Protein AF-A0A9X0KUK5-F1 (afdb_monomer)

Mean predicted aligned error: 5.2 Å

Nearest PDB structures (foldseek):
  4gx5-assembly1_A-2  TM=4.083E-01  e=9.615E+00  Geobacter sulfurreducens PCA

pLDDT: mean 82.91, std 6.72, range [55.41, 90.19]

Structure (mmCIF, N/CA/C/O backbone):
data_AF-A0A9X0KUK5-F1
#
_entry.id   AF-A0A9X0KUK5-F1
#
loop_
_atom_site.group_PDB
_atom_site.id
_atom_site.type_symbol
_atom_site.label_atom_id
_atom_site.label_alt_id
_atom_site.label_comp_id
_atom_site.label_asym_id
_atom_site.label_entity_id
_atom_site.label_seq_id
_atom_site.pdbx_PDB_ins_code
_atom_site.Cartn_x
_atom_site.Cartn_y
_atom_site.Cartn_z
_atom_site.occupancy
_atom_site.B_iso_or_equiv
_atom_site.auth_seq_id
_atom_site.auth_comp_id
_atom_site.auth_asym_id
_atom_s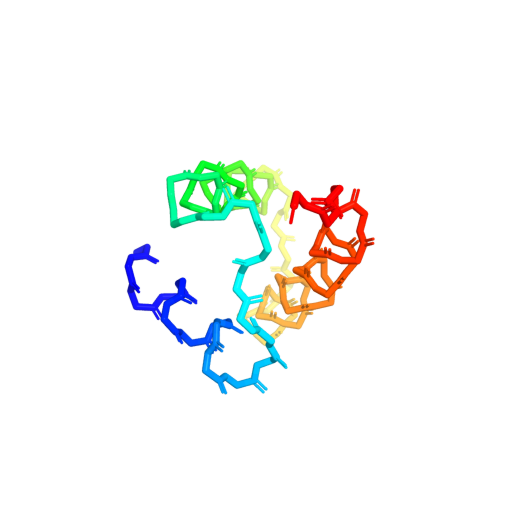ite.auth_atom_id
_atom_site.pdbx_PDB_m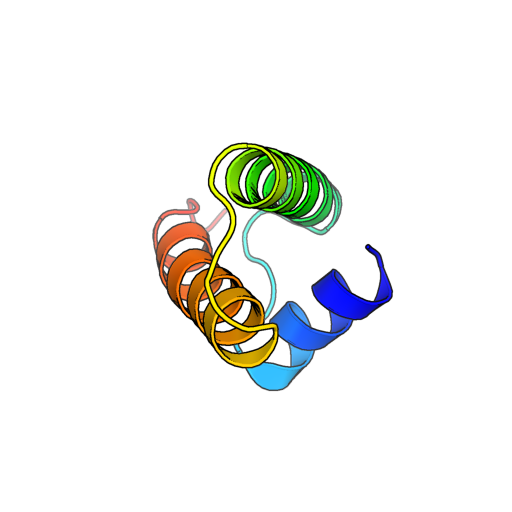odel_num
ATOM 1 N N . MET A 1 1 ? -0.285 -10.223 3.151 1.00 69.50 1 MET A N 1
ATOM 2 C CA . MET A 1 1 ? 0.633 -9.290 2.449 1.00 69.50 1 MET A CA 1
ATOM 3 C C . MET A 1 1 ? 0.840 -9.670 0.990 1.00 69.50 1 MET A C 1
ATOM 5 O O . MET A 1 1 ? 0.624 -8.815 0.146 1.00 69.50 1 MET A O 1
ATOM 9 N N . SER A 1 2 ? 1.168 -10.928 0.671 1.00 74.25 2 SER A N 1
ATOM 10 C CA . SER A 1 2 ? 1.324 -11.374 -0.726 1.00 74.25 2 SER A CA 1
ATOM 11 C C . SER A 1 2 ? 0.064 -11.230 -1.587 1.00 74.25 2 SER A C 1
ATOM 13 O O . SER A 1 2 ? 0.190 -10.879 -2.752 1.00 74.25 2 SER A O 1
ATOM 15 N N . GLU A 1 3 ? -1.134 -11.451 -1.034 1.00 84.38 3 GLU A N 1
ATOM 16 C CA . GLU A 1 3 ? -2.389 -11.187 -1.758 1.00 84.38 3 GLU A CA 1
ATOM 17 C C . GLU A 1 3 ? -2.600 -9.704 -2.056 1.00 84.38 3 GLU A C 1
ATOM 19 O O . GLU A 1 3 ? -2.931 -9.364 -3.184 1.00 84.38 3 GLU A O 1
ATOM 24 N N . LEU A 1 4 ? -2.347 -8.820 -1.085 1.00 82.88 4 LEU A N 1
ATOM 25 C CA . LEU A 1 4 ? -2.469 -7.377 -1.289 1.00 82.88 4 LEU A CA 1
ATOM 26 C C . LEU A 1 4 ? -1.460 -6.882 -2.332 1.00 82.88 4 LEU A C 1
ATOM 28 O O . LEU A 1 4 ? -1.822 -6.116 -3.211 1.00 82.88 4 LEU A O 1
ATOM 32 N N . ALA A 1 5 ? -0.219 -7.374 -2.281 1.00 84.00 5 ALA A N 1
ATOM 33 C CA . ALA A 1 5 ? 0.787 -7.091 -3.301 1.00 84.00 5 ALA A CA 1
ATOM 34 C C . ALA A 1 5 ? 0.323 -7.546 -4.692 1.00 84.00 5 ALA A C 1
ATOM 36 O O . ALA A 1 5 ? 0.332 -6.750 -5.622 1.00 84.00 5 ALA A O 1
ATOM 37 N N . ASN A 1 6 ? -0.166 -8.786 -4.814 1.00 87.06 6 ASN A N 1
ATOM 38 C CA . ASN A 1 6 ? -0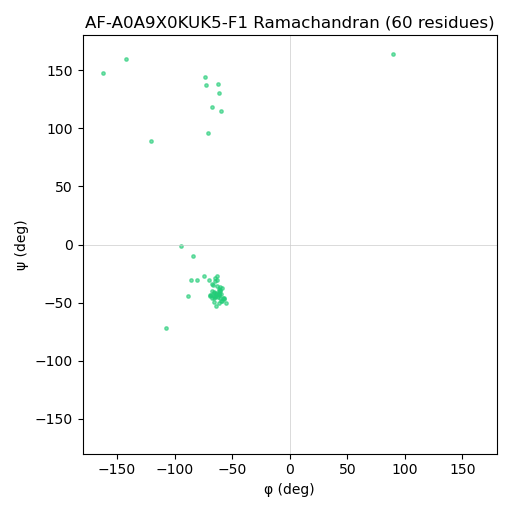.701 -9.296 -6.076 1.00 87.06 6 ASN A CA 1
ATOM 39 C C . ASN A 1 6 ? -1.907 -8.482 -6.565 1.00 87.06 6 ASN A C 1
ATOM 41 O O . ASN A 1 6 ? -2.043 -8.278 -7.765 1.00 87.06 6 ASN A O 1
ATOM 45 N N . HIS A 1 7 ? -2.785 -8.037 -5.663 1.00 86.06 7 HIS A N 1
ATOM 46 C CA . HIS A 1 7 ? -3.934 -7.213 -6.021 1.00 86.06 7 HIS A CA 1
ATOM 47 C C . HIS A 1 7 ? -3.478 -5.855 -6.550 1.00 86.06 7 HIS A C 1
ATOM 49 O O . HIS A 1 7 ? -3.853 -5.502 -7.655 1.00 86.06 7 HIS A O 1
ATOM 55 N N . LEU A 1 8 ? -2.585 -5.154 -5.848 1.00 85.44 8 LEU A N 1
ATOM 56 C CA . LEU A 1 8 ? -2.039 -3.871 -6.303 1.00 85.44 8 LEU A CA 1
ATOM 57 C C . LEU A 1 8 ? -1.310 -4.001 -7.652 1.00 85.44 8 LEU A C 1
ATOM 59 O O . LEU A 1 8 ? -1.515 -3.186 -8.547 1.00 85.44 8 LEU A O 1
ATOM 63 N N . GLU A 1 9 ? -0.512 -5.058 -7.827 1.00 86.12 9 GLU A N 1
ATOM 64 C CA . GLU A 1 9 ? 0.210 -5.310 -9.079 1.00 86.12 9 GLU A CA 1
ATOM 65 C C . GLU A 1 9 ? -0.720 -5.648 -10.255 1.00 86.12 9 GLU A C 1
ATOM 67 O O . GLU A 1 9 ? -0.414 -5.304 -11.397 1.00 86.12 9 GLU A O 1
ATOM 72 N N . ARG A 1 10 ? -1.843 -6.331 -9.988 1.00 84.31 10 ARG A N 1
ATOM 73 C CA . ARG A 1 10 ? -2.795 -6.795 -11.010 1.00 84.31 10 ARG A CA 1
ATOM 74 C C . ARG A 1 10 ? -3.870 -5.762 -11.345 1.00 84.31 10 ARG A C 1
ATOM 76 O O . ARG A 1 10 ? -4.201 -5.612 -12.515 1.00 84.31 10 ARG A O 1
ATOM 83 N N . ASP A 1 11 ? -4.447 -5.120 -10.335 1.00 84.31 11 ASP A N 1
ATOM 84 C CA . ASP A 1 11 ? -5.563 -4.180 -10.480 1.00 84.31 11 ASP A CA 1
ATOM 85 C C . ASP A 1 11 ? -5.088 -2.753 -10.786 1.00 84.31 11 ASP A C 1
ATOM 87 O O . ASP A 1 11 ? -5.796 -2.029 -11.483 1.00 84.31 11 ASP A O 1
ATOM 91 N N . LEU A 1 12 ? -3.900 -2.341 -10.315 1.00 82.69 12 LEU A N 1
ATOM 92 C CA . LEU A 1 12 ? -3.409 -0.969 -10.502 1.00 82.69 12 LEU A CA 1
ATOM 93 C C . LEU A 1 12 ? -2.276 -0.889 -11.524 1.00 82.69 12 LEU A C 1
ATOM 95 O O . LEU A 1 12 ? -2.459 -0.355 -12.617 1.00 82.69 12 LEU A O 1
ATOM 99 N N . MET A 1 13 ? -1.083 -1.370 -11.172 1.00 82.88 13 MET A N 1
ATOM 100 C CA . MET A 1 13 ? 0.076 -1.341 -12.067 1.00 82.88 13 MET A CA 1
ATOM 101 C C . MET A 1 13 ? 1.156 -2.322 -11.615 1.00 82.88 13 MET A C 1
ATOM 103 O O . MET A 1 13 ? 1.334 -2.489 -10.415 1.00 82.88 13 MET A O 1
ATOM 107 N N . PRO A 1 14 ? 1.936 -2.921 -12.529 1.00 79.19 14 PRO A N 1
ATOM 108 C CA . PRO A 1 14 ? 3.049 -3.786 -12.150 1.00 79.19 14 PRO A CA 1
ATOM 109 C C . PRO A 1 14 ? 4.108 -3.012 -11.353 1.00 79.19 14 PRO A C 1
ATOM 111 O O . PRO A 1 14 ? 4.449 -1.878 -11.700 1.00 79.19 14 PRO A O 1
ATOM 114 N N . CYS A 1 15 ? 4.645 -3.627 -10.294 1.00 78.25 15 CYS A N 1
ATOM 115 C CA . CYS A 1 15 ? 5.581 -2.966 -9.391 1.00 78.25 15 CYS A CA 1
ATOM 116 C C . CYS A 1 15 ? 6.924 -2.650 -10.085 1.00 78.25 15 CYS A C 1
ATOM 118 O O . CYS A 1 15 ? 7.656 -3.579 -10.437 1.00 78.25 15 CYS A O 1
ATOM 120 N N . PRO A 1 16 ? 7.316 -1.369 -10.207 1.00 75.50 16 PRO A N 1
ATOM 121 C CA . PRO A 1 16 ? 8.560 -0.981 -10.880 1.00 75.50 16 PRO A CA 1
ATOM 122 C C . PRO A 1 16 ? 9.835 -1.271 -10.068 1.00 75.50 16 PRO A C 1
ATOM 124 O O . PRO A 1 16 ? 10.886 -1.498 -10.654 1.00 75.50 16 PRO A O 1
ATOM 127 N N . ALA A 1 17 ? 9.764 -1.296 -8.732 1.00 80.00 17 ALA A N 1
ATOM 128 C CA . ALA A 1 17 ? 10.922 -1.530 -7.852 1.00 80.00 17 ALA A CA 1
ATOM 129 C C . ALA A 1 17 ? 11.105 -3.002 -7.428 1.00 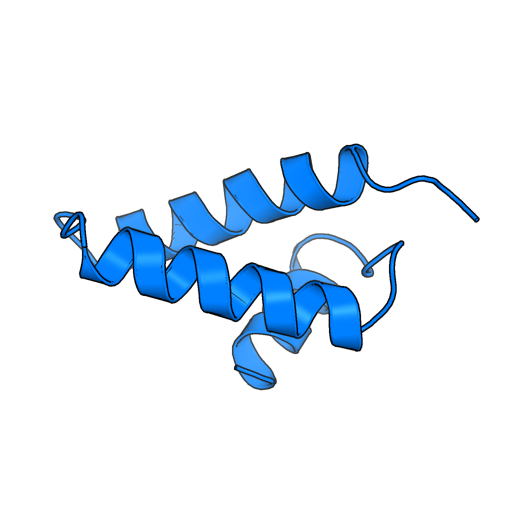80.00 17 ALA A C 1
ATOM 131 O O . ALA A 1 17 ? 12.036 -3.334 -6.693 1.00 80.00 17 ALA A O 1
ATOM 132 N N . GLY A 1 18 ? 10.210 -3.891 -7.868 1.00 82.50 18 GLY A N 1
ATOM 133 C CA . GLY A 1 18 ? 10.218 -5.311 -7.526 1.00 82.50 18 GLY A CA 1
ATOM 134 C C . GLY A 1 18 ? 9.422 -5.676 -6.266 1.00 82.50 18 GLY A C 1
ATOM 135 O O . GLY A 1 18 ? 9.057 -4.844 -5.428 1.00 82.50 18 GLY A O 1
ATOM 136 N N . ARG A 1 19 ? 9.139 -6.976 -6.130 1.00 84.31 19 ARG A N 1
ATOM 137 C CA . ARG A 1 19 ? 8.207 -7.529 -5.131 1.00 84.31 19 ARG A CA 1
ATOM 138 C C . ARG A 1 19 ? 8.647 -7.302 -3.679 1.00 84.31 19 ARG A C 1
ATOM 140 O O . ARG A 1 19 ? 7.813 -7.047 -2.817 1.00 84.31 19 ARG A O 1
ATOM 147 N N . THR A 1 20 ? 9.947 -7.348 -3.397 1.00 87.56 20 THR A N 1
ATOM 148 C CA . THR A 1 20 ? 10.485 -7.139 -2.038 1.00 87.56 20 THR A CA 1
ATOM 149 C C . THR A 1 20 ? 10.284 -5.702 -1.548 1.00 87.56 20 THR A C 1
ATOM 151 O O . THR A 1 20 ? 9.911 -5.485 -0.392 1.00 87.56 20 THR A O 1
ATOM 154 N N . ALA A 1 21 ? 10.478 -4.717 -2.433 1.00 86.56 21 ALA A N 1
ATOM 155 C CA . ALA A 1 21 ? 10.244 -3.309 -2.121 1.00 86.56 21 ALA A CA 1
ATOM 156 C C . ALA A 1 21 ? 8.752 -3.048 -1.864 1.00 86.56 21 ALA A C 1
ATOM 158 O O . ALA A 1 21 ? 8.401 -2.371 -0.898 1.00 86.56 21 ALA A O 1
ATOM 159 N N . LEU A 1 22 ? 7.883 -3.668 -2.671 1.00 87.06 22 LEU A N 1
ATOM 160 C CA . LEU A 1 22 ? 6.434 -3.612 -2.494 1.00 87.06 22 LEU A CA 1
ATOM 161 C C . LEU A 1 22 ? 5.987 -4.177 -1.142 1.00 87.06 22 LEU A C 1
ATOM 163 O O . LEU A 1 22 ? 5.237 -3.522 -0.424 1.00 87.06 22 LEU A O 1
ATOM 167 N N . LEU A 1 23 ? 6.465 -5.365 -0.765 1.00 88.44 23 LEU A N 1
ATOM 168 C CA . LEU A 1 23 ? 6.104 -5.986 0.513 1.00 88.44 23 LEU A CA 1
ATOM 169 C C . LEU A 1 23 ? 6.523 -5.115 1.704 1.00 88.44 23 LEU A C 1
ATOM 171 O O . LEU A 1 23 ? 5.699 -4.842 2.575 1.00 88.44 23 LEU A O 1
ATOM 175 N N . THR A 1 24 ? 7.754 -4.594 1.683 1.00 90.19 24 THR A N 1
ATOM 176 C CA . THR A 1 24 ? 8.262 -3.675 2.719 1.00 90.19 24 THR A CA 1
ATOM 177 C C . THR A 1 24 ? 7.425 -2.393 2.807 1.00 90.19 24 THR A C 1
ATOM 179 O O . THR A 1 24 ? 7.157 -1.874 3.894 1.00 90.19 24 THR A O 1
ATOM 182 N N . TRP A 1 25 ? 7.007 -1.852 1.660 1.00 89.25 25 TRP A N 1
ATOM 183 C CA . TRP A 1 25 ? 6.170 -0.657 1.611 1.00 89.25 25 TRP A CA 1
ATOM 184 C C . TRP A 1 25 ? 4.758 -0.920 2.157 1.00 89.25 25 TRP A C 1
ATOM 186 O O . TRP A 1 25 ? 4.270 -0.131 2.970 1.00 89.25 25 TRP A O 1
ATOM 196 N N . ILE A 1 26 ? 4.140 -2.048 1.784 1.00 88.62 26 ILE A N 1
ATOM 197 C CA . ILE A 1 26 ? 2.842 -2.490 2.316 1.00 88.62 26 ILE A CA 1
ATOM 198 C C . ILE A 1 26 ? 2.921 -2.642 3.835 1.00 88.62 26 ILE A C 1
ATOM 200 O O . ILE A 1 26 ? 2.046 -2.139 4.534 1.00 88.62 26 ILE A O 1
ATOM 204 N N . GLU A 1 27 ? 3.970 -3.281 4.359 1.00 89.38 27 GLU A N 1
ATOM 205 C CA . GLU A 1 27 ? 4.193 -3.412 5.804 1.00 89.38 27 GLU A CA 1
ATOM 206 C C . GLU A 1 27 ? 4.213 -2.058 6.505 1.00 89.38 27 GLU A C 1
ATOM 208 O O . GLU A 1 27 ? 3.471 -1.841 7.464 1.00 89.38 27 GLU A O 1
ATOM 213 N N . LYS A 1 28 ? 5.007 -1.112 5.991 1.00 88.94 28 LYS A N 1
ATOM 214 C CA . LYS A 1 28 ? 5.057 0.247 6.540 1.00 88.94 28 LYS A CA 1
ATOM 215 C C . LYS A 1 28 ? 3.704 0.945 6.477 1.00 88.94 28 LYS A C 1
ATOM 217 O O . LYS A 1 28 ? 3.353 1.662 7.413 1.00 88.94 28 LYS A O 1
ATOM 222 N N . LYS A 1 29 ? 2.941 0.762 5.397 1.00 86.88 29 LYS A N 1
ATOM 223 C CA . LYS A 1 29 ? 1.613 1.370 5.271 1.00 86.88 29 LYS A CA 1
ATOM 224 C C . LYS A 1 29 ? 0.597 0.765 6.224 1.00 86.88 29 LYS A C 1
ATOM 226 O O . LYS A 1 29 ? -0.115 1.526 6.872 1.00 86.88 29 LYS A O 1
ATOM 231 N N . LEU A 1 30 ? 0.573 -0.555 6.369 1.00 85.75 30 LEU A N 1
ATOM 232 C CA . LEU A 1 30 ? -0.284 -1.234 7.338 1.00 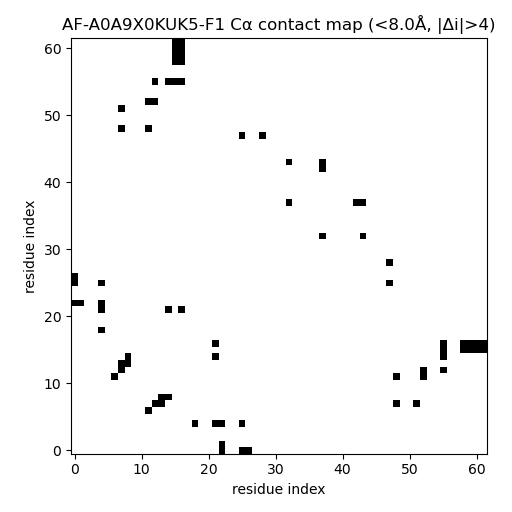85.75 30 LEU A CA 1
ATOM 233 C C . LE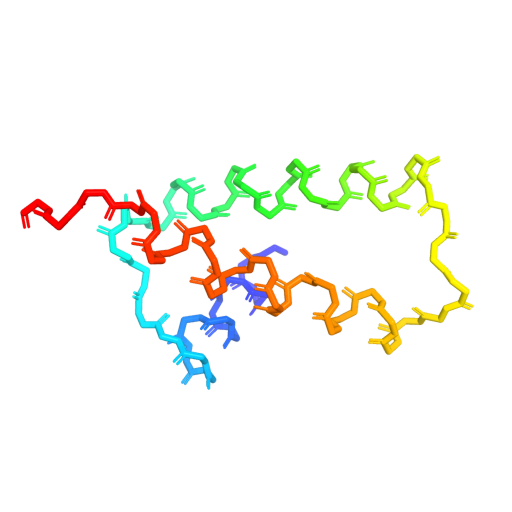U A 1 30 ? 0.062 -0.817 8.769 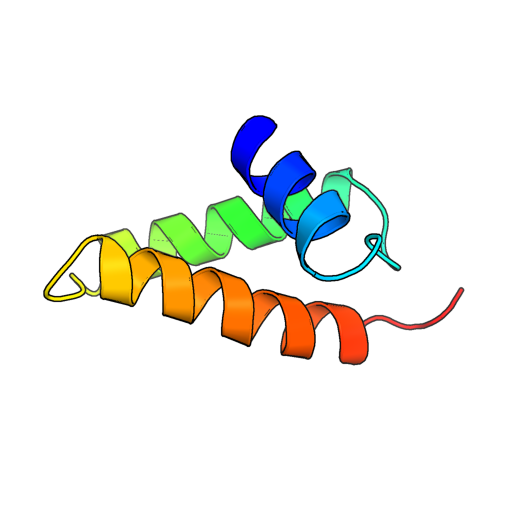1.00 85.75 30 LEU A C 1
ATOM 235 O O . LEU A 1 30 ? -0.842 -0.509 9.538 1.00 85.75 30 LEU A O 1
ATOM 239 N N . ALA A 1 31 ? 1.351 -0.711 9.105 1.00 87.81 31 ALA A N 1
ATOM 240 C CA . ALA A 1 31 ? 1.787 -0.200 10.403 1.00 87.81 31 ALA A CA 1
ATOM 241 C C . ALA A 1 31 ? 1.339 1.255 10.632 1.00 87.81 31 ALA A C 1
ATOM 243 O O . ALA A 1 31 ? 0.882 1.597 11.718 1.00 87.81 31 ALA A O 1
ATOM 244 N N . HIS A 1 32 ? 1.405 2.109 9.605 1.00 84.94 32 HIS A N 1
ATOM 245 C CA . HIS A 1 32 ? 0.921 3.488 9.695 1.00 84.94 32 HIS A CA 1
ATOM 246 C C . HIS A 1 32 ? -0.599 3.546 9.923 1.00 84.94 32 HIS A C 1
ATOM 248 O O . HIS A 1 32 ? -1.058 4.306 10.769 1.00 84.94 32 HIS A O 1
ATOM 254 N N . ILE A 1 33 ? -1.380 2.734 9.205 1.00 83.00 33 ILE A N 1
ATOM 255 C CA . ILE A 1 33 ? -2.842 2.657 9.367 1.00 83.00 33 ILE A CA 1
ATOM 256 C C . ILE A 1 33 ? -3.217 2.069 10.736 1.00 83.00 33 ILE A C 1
ATOM 258 O O . ILE A 1 33 ? -4.179 2.506 11.354 1.00 83.00 33 ILE A O 1
ATOM 262 N N . ALA A 1 34 ? -2.440 1.117 11.252 1.00 82.50 34 ALA A N 1
ATOM 263 C CA . ALA A 1 34 ? -2.636 0.596 12.603 1.00 82.50 34 ALA A CA 1
ATOM 264 C C . ALA A 1 34 ? -2.393 1.667 13.684 1.00 82.50 34 ALA A C 1
ATOM 266 O O . ALA A 1 34 ? -3.041 1.639 14.726 1.00 82.50 34 ALA A O 1
ATOM 267 N N . LEU A 1 35 ? -1.483 2.616 13.433 1.00 82.38 35 LEU A N 1
ATOM 268 C CA . LEU A 1 35 ? -1.214 3.750 14.325 1.00 82.38 35 LEU A CA 1
ATOM 269 C C . LEU A 1 35 ? -2.238 4.887 14.180 1.00 82.38 35 LEU A C 1
ATOM 271 O O . LEU A 1 35 ? -2.509 5.584 15.153 1.00 82.38 35 LEU A O 1
ATOM 275 N N . ASN A 1 36 ? -2.805 5.071 12.987 1.00 80.00 36 ASN A N 1
ATOM 276 C CA . ASN A 1 36 ? -3.837 6.062 12.689 1.00 80.00 36 ASN A CA 1
ATOM 277 C C . ASN A 1 36 ? -5.095 5.345 12.187 1.00 80.00 36 ASN A C 1
ATOM 279 O O . ASN A 1 36 ? -5.215 5.133 10.975 1.00 80.00 36 ASN A O 1
ATOM 283 N N . PRO A 1 37 ? -6.017 4.953 13.090 1.00 68.94 37 PRO A N 1
ATOM 284 C CA . PRO A 1 37 ? -7.174 4.160 12.716 1.00 68.94 37 PRO A CA 1
ATOM 285 C C . PRO A 1 37 ? -8.011 4.920 11.691 1.00 68.94 37 PRO A C 1
ATOM 287 O O . PRO A 1 37 ? -8.568 5.984 11.962 1.00 68.94 37 PRO A O 1
ATOM 290 N N . VAL A 1 38 ? -8.075 4.361 10.489 1.00 75.81 38 VAL A N 1
ATOM 291 C CA . VAL A 1 38 ? -8.998 4.808 9.451 1.00 75.81 38 VAL A CA 1
ATOM 292 C C . VAL A 1 38 ? -10.417 4.368 9.810 1.00 75.81 38 VAL A C 1
ATOM 294 O O . VAL A 1 38 ? -10.600 3.288 10.377 1.00 75.81 38 VAL A O 1
ATOM 297 N N . PRO A 1 39 ? -11.429 5.188 9.495 1.00 71.12 39 PRO A N 1
ATOM 298 C CA . PRO A 1 39 ? -12.797 4.954 9.943 1.00 71.12 39 PRO A CA 1
ATOM 299 C C . PRO A 1 39 ? -13.414 3.675 9.364 1.00 71.12 39 PRO A C 1
ATOM 301 O O . PRO A 1 39 ? -14.257 3.066 10.022 1.00 71.12 39 PRO A O 1
ATOM 304 N N . THR A 1 40 ? -12.996 3.235 8.170 1.00 79.12 40 THR A N 1
ATOM 305 C CA . THR A 1 40 ? -13.507 2.006 7.547 1.00 79.12 40 THR A CA 1
ATOM 306 C C . THR A 1 40 ? -12.431 1.213 6.799 1.00 79.12 40 THR A C 1
ATOM 308 O O . THR A 1 40 ? -11.402 1.742 6.377 1.00 79.12 40 THR A O 1
ATOM 311 N N . ALA A 1 41 ? -12.691 -0.081 6.577 1.00 78.69 41 ALA A N 1
ATOM 312 C CA . ALA A 1 41 ? -11.850 -0.934 5.733 1.00 78.69 41 ALA A CA 1
ATOM 313 C C . ALA A 1 41 ? -11.822 -0.475 4.260 1.00 78.69 41 ALA A C 1
ATOM 315 O O . ALA A 1 41 ? -10.832 -0.702 3.563 1.00 78.69 41 ALA A O 1
ATOM 316 N N . ALA A 1 42 ? -12.881 0.195 3.793 1.00 80.81 42 ALA A N 1
ATOM 317 C CA . ALA A 1 42 ? -12.930 0.780 2.456 1.00 80.81 42 ALA A CA 1
ATOM 318 C C . ALA A 1 42 ? -11.972 1.975 2.342 1.00 80.81 42 ALA A C 1
ATOM 320 O O . ALA A 1 42 ? -11.192 2.036 1.395 1.00 80.81 42 ALA A O 1
ATOM 321 N N . ASP A 1 43 ? -11.946 2.855 3.349 1.00 84.56 43 ASP A N 1
ATOM 322 C CA . ASP A 1 43 ? -10.977 3.956 3.417 1.00 84.56 43 ASP A CA 1
ATOM 323 C C . ASP A 1 43 ? -9.543 3.430 3.474 1.00 84.56 43 ASP A C 1
ATOM 325 O O . ASP A 1 43 ? -8.677 3.943 2.771 1.00 84.56 43 ASP A O 1
ATOM 329 N N . ALA A 1 44 ? -9.294 2.376 4.263 1.00 83.06 44 ALA A N 1
ATOM 330 C CA . ALA A 1 44 ? -7.988 1.719 4.338 1.00 83.06 44 ALA A CA 1
ATOM 331 C C . ALA A 1 44 ? -7.520 1.229 2.963 1.00 83.06 44 ALA A C 1
ATOM 333 O O . ALA A 1 44 ? -6.372 1.450 2.578 1.00 83.06 44 ALA A O 1
ATOM 334 N N .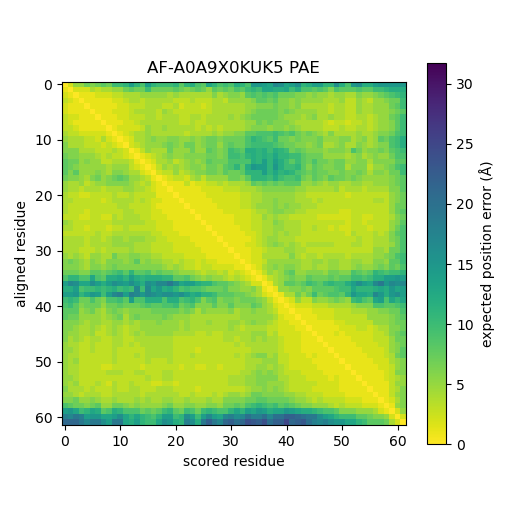 THR A 1 45 ? -8.424 0.577 2.231 1.00 85.19 45 THR A N 1
ATOM 335 C CA . THR A 1 45 ? -8.156 0.025 0.900 1.00 85.19 45 THR A CA 1
ATOM 336 C C . THR A 1 45 ? -7.841 1.151 -0.078 1.00 85.19 45 THR A C 1
ATOM 338 O O . THR A 1 45 ? -6.745 1.174 -0.635 1.00 85.19 45 THR A O 1
ATOM 341 N N . TRP A 1 46 ? -8.709 2.161 -0.162 1.00 86.94 46 TRP A N 1
ATOM 342 C CA . TRP A 1 46 ? -8.515 3.311 -1.043 1.00 86.94 46 TRP A CA 1
ATOM 343 C C . TRP A 1 46 ? -7.214 4.080 -0.750 1.00 86.94 46 TRP A C 1
ATOM 345 O O . TRP A 1 46 ? -6.521 4.522 -1.671 1.00 86.94 46 TRP A O 1
ATOM 355 N N . LEU A 1 47 ? -6.836 4.212 0.530 1.00 88.25 47 LEU A N 1
ATOM 356 C CA . LEU A 1 47 ? -5.576 4.838 0.951 1.00 88.25 47 LEU A CA 1
ATOM 357 C C . LEU A 1 47 ? -4.356 4.057 0.472 1.00 88.25 47 LEU A C 1
ATOM 359 O O . LEU A 1 47 ? -3.370 4.662 0.045 1.00 88.25 47 LEU A O 1
ATOM 363 N N . ILE A 1 48 ? -4.399 2.728 0.576 1.00 87.25 48 ILE A N 1
ATOM 364 C CA . ILE A 1 48 ? -3.315 1.859 0.119 1.00 87.25 48 ILE A CA 1
ATOM 365 C C . ILE A 1 48 ? -3.220 1.923 -1.405 1.00 87.25 48 ILE A C 1
ATOM 367 O O . ILE A 1 48 ? -2.128 2.123 -1.921 1.00 87.25 48 ILE A O 1
ATOM 371 N N . GLU A 1 49 ? -4.333 1.832 -2.126 1.00 88.94 49 GLU A N 1
ATOM 372 C CA . GLU A 1 49 ? -4.352 1.901 -3.590 1.00 88.94 49 GLU A CA 1
ATOM 373 C C . GLU A 1 49 ? -3.827 3.247 -4.109 1.00 88.94 49 GLU A C 1
ATOM 375 O O . GLU A 1 49 ? -2.900 3.297 -4.920 1.00 88.94 49 GLU A O 1
ATOM 380 N N . SER A 1 50 ? -4.342 4.356 -3.572 1.00 89.75 50 SER A N 1
ATOM 381 C CA . SER A 1 50 ? -3.911 5.707 -3.954 1.00 89.75 50 SER A CA 1
ATOM 382 C C . SER A 1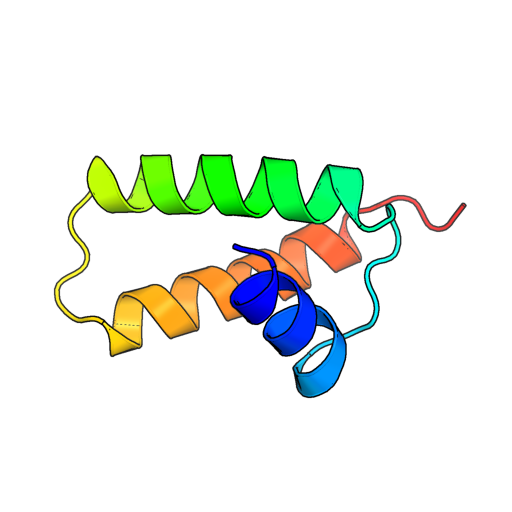 50 ? -2.432 5.941 -3.645 1.00 89.75 50 SER A C 1
ATOM 384 O O . SER A 1 50 ? -1.688 6.486 -4.466 1.00 89.75 50 SER A O 1
ATOM 386 N N . ALA A 1 51 ? -1.973 5.500 -2.470 1.00 89.00 51 ALA A N 1
ATOM 387 C CA . ALA A 1 51 ? -0.573 5.624 -2.091 1.00 89.00 51 ALA A CA 1
ATOM 388 C C . ALA A 1 51 ? 0.334 4.697 -2.913 1.00 89.00 51 ALA A C 1
ATOM 390 O O . ALA A 1 51 ? 1.486 5.055 -3.149 1.00 89.00 51 ALA A O 1
ATOM 391 N N . TYR A 1 52 ? -0.165 3.540 -3.357 1.00 88.31 52 TYR A N 1
ATOM 392 C CA . TYR A 1 52 ? 0.580 2.621 -4.210 1.00 88.31 52 TYR A CA 1
ATOM 393 C C . TYR A 1 52 ? 0.857 3.244 -5.574 1.00 88.31 52 TYR A C 1
ATOM 395 O O . TYR A 1 52 ? 2.004 3.232 -6.007 1.00 88.31 52 TYR A O 1
ATOM 403 N N . ILE A 1 53 ? -0.146 3.864 -6.204 1.00 87.69 53 ILE A N 1
ATOM 404 C CA . ILE A 1 53 ? 0.025 4.563 -7.489 1.00 87.69 53 ILE A CA 1
ATOM 405 C C . ILE A 1 53 ? 1.099 5.651 -7.367 1.00 87.69 53 ILE A C 1
ATOM 407 O O . ILE A 1 53 ? 2.004 5.728 -8.196 1.00 87.69 53 ILE A O 1
ATOM 411 N N . GLN A 1 54 ? 1.042 6.471 -6.312 1.00 87.50 54 GLN A N 1
ATOM 412 C CA . GLN A 1 54 ? 2.044 7.517 -6.074 1.00 87.50 54 GLN A CA 1
ATOM 413 C C . GLN A 1 54 ? 3.436 6.941 -5.802 1.00 87.50 54 GLN A C 1
ATOM 415 O O . GLN A 1 54 ? 4.427 7.420 -6.349 1.00 87.50 54 GLN A O 1
ATOM 420 N N . TRP A 1 55 ? 3.518 5.910 -4.959 1.00 87.88 55 TRP A N 1
ATOM 421 C CA . TRP A 1 55 ? 4.777 5.257 -4.621 1.00 87.88 55 TRP A CA 1
ATOM 422 C C . TRP A 1 55 ? 5.423 4.618 -5.849 1.00 87.88 55 TRP A C 1
ATOM 424 O O . TRP A 1 55 ? 6.618 4.814 -6.063 1.00 87.88 55 TRP A O 1
ATOM 434 N N . ALA A 1 56 ? 4.634 3.913 -6.661 1.00 86.12 56 ALA A N 1
ATOM 435 C CA . ALA A 1 56 ? 5.067 3.276 -7.893 1.00 86.12 56 ALA A CA 1
ATOM 436 C C . ALA A 1 56 ? 5.489 4.314 -8.944 1.00 86.12 56 ALA A C 1
ATOM 438 O O . ALA A 1 56 ? 6.540 4.158 -9.556 1.00 86.12 56 ALA A O 1
ATOM 439 N N . ALA A 1 57 ? 4.749 5.416 -9.097 1.00 84.62 57 ALA A N 1
ATOM 440 C CA . ALA A 1 57 ? 5.143 6.523 -9.972 1.00 84.62 57 ALA A CA 1
ATOM 441 C C . ALA A 1 57 ? 6.453 7.206 -9.532 1.00 84.62 57 ALA A C 1
ATOM 443 O O . ALA A 1 57 ? 7.193 7.711 -10.374 1.00 84.62 57 ALA A O 1
ATOM 444 N N . ALA A 1 58 ? 6.744 7.212 -8.229 1.00 86.69 58 ALA A N 1
ATOM 445 C CA . ALA A 1 58 ? 7.975 7.759 -7.664 1.00 86.69 58 ALA A CA 1
ATOM 446 C C . ALA A 1 58 ? 9.162 6.779 -7.696 1.00 86.69 58 ALA A C 1
ATOM 448 O O . ALA A 1 58 ? 10.286 7.185 -7.395 1.00 86.69 58 ALA A O 1
ATOM 449 N N . GLN A 1 59 ? 8.945 5.501 -8.027 1.00 82.69 59 GLN A N 1
ATOM 450 C CA . GLN A 1 59 ? 10.055 4.563 -8.160 1.00 82.69 59 GLN A CA 1
ATOM 451 C C . GLN A 1 59 ? 10.849 4.865 -9.438 1.00 82.69 59 GLN A C 1
ATOM 453 O O . GLN A 1 59 ? 10.253 5.092 -10.496 1.00 82.69 59 GLN A O 1
ATOM 458 N N . PRO A 1 60 ? 12.190 4.838 -9.375 1.00 69.94 60 PRO A N 1
ATOM 459 C CA . PRO A 1 60 ? 13.008 4.970 -10.567 1.00 69.94 60 PRO A CA 1
ATOM 460 C C . PRO A 1 60 ? 12.697 3.812 -11.523 1.00 69.94 60 PRO A C 1
ATOM 462 O O . PRO A 1 60 ? 12.690 2.649 -11.120 1.00 69.94 60 PRO A O 1
ATOM 465 N N . LYS A 1 61 ? 12.432 4.136 -12.793 1.00 63.28 61 LYS A N 1
ATOM 466 C CA . LYS A 1 61 ? 12.371 3.139 -13.865 1.00 63.28 61 LYS A CA 1
ATOM 467 C C . LYS A 1 61 ? 13.806 2.678 -14.114 1.00 63.28 61 LYS A C 1
ATOM 469 O O . LYS A 1 61 ? 14.568 3.412 -14.741 1.00 63.28 61 LYS A O 1
ATOM 474 N N . GLY A 1 62 ? 14.177 1.559 -13.495 1.00 55.41 62 GLY A N 1
ATOM 475 C CA . GLY A 1 62 ? 15.446 0.874 -13.746 1.00 55.41 62 GLY A CA 1
ATOM 476 C C . GLY A 1 62 ? 15.519 0.338 -15.165 1.00 55.41 62 GLY A C 1
ATOM 477 O O . GLY A 1 62 ? 14.455 -0.066 -15.688 1.00 55.41 62 GLY A O 1
#

Radius of gyration: 11.33 Å; Cα contacts (8 Å, |Δi|>4): 38; chains: 1; bounding box: 29×19×28 Å

Foldseek 3Di:
DVVLLVCLCPVPHNAQVDDVVSVVVVVVLVVVCVVVPDPDPVVSSVVSNVVSNVVRVPDDND

Solvent-accessible surface area (backbone atoms only — not comparable to full-atom values): 3681 Å² total; per-residue (Å²): 106,71,65,58,52,51,44,47,35,70,75,73,50,71,65,62,73,38,72,69,55,50,52,54,49,50,52,54,49,51,52,48,40,72,75,48,76,58,96,42,74,65,57,48,48,53,51,50,54,56,49,45,55,52,51,49,70,69,40,68,86,121

Organism: NCBI:txid264455

Secondary structure (DSSP, 8-state):
-HHHHHHIIIII---TT-HHHHHHHHHHHHHHHHHS--S-HHHHHHHHHHHHHHHHHTS---

Sequence (62 aa):
MSELANHLERDLMPCPAGRTALLTWIEKKLAHIALNPVPTAADATWLIESAYIQWAAAQPKG